Protein AF-A0A6P1P191-F1 (afdb_monomer_lite)

Organism: NCBI:txid2698458

Secondary structure (DSSP, 8-state):
-EEETTEEEEEEEGGG-TT--SSSEEE-EEEEEEES-EEEEEEEESSSS-EEE-SSPP-HHHHEEEEEEEEEETTTTEEEEEEEEE-SS-EEEEEEEEE-SEEEEEES-EEEHHHHHTT-----

pLDDT: mean 81.71, std 9.72, range [56.66, 95.0]

Structure (mmCIF, N/CA/C/O backbone):
data_AF-A0A6P1P191-F1
#
_entry.id   AF-A0A6P1P191-F1
#
loop_
_atom_site.group_PDB
_atom_site.id
_atom_site.type_symbol
_atom_site.label_atom_id
_atom_site.label_alt_id
_atom_site.label_comp_id
_atom_site.label_asym_id
_atom_site.label_entity_id
_atom_site.label_seq_id
_atom_site.pdbx_PDB_ins_code
_atom_site.Cartn_x
_atom_site.Cartn_y
_atom_site.Cartn_z
_atom_site.occupancy
_atom_site.B_iso_or_equiv
_atom_site.auth_seq_id
_atom_site.auth_comp_id
_atom_site.auth_asym_id
_atom_site.auth_atom_id
_atom_site.pdbx_PDB_model_num
ATOM 1 N N . MET A 1 1 ? 3.885 9.580 -1.035 1.00 73.00 1 MET A N 1
ATOM 2 C CA . MET A 1 1 ? 2.604 8.847 -1.011 1.00 73.00 1 MET A CA 1
ATOM 3 C C . MET A 1 1 ? 1.496 9.876 -0.832 1.00 73.00 1 MET A C 1
ATOM 5 O O . MET A 1 1 ? 1.739 10.864 -0.156 1.00 73.00 1 MET A O 1
ATOM 9 N N . GLU A 1 2 ? 0.339 9.700 -1.462 1.00 81.06 2 GLU A N 1
ATOM 10 C CA . GLU A 1 2 ? -0.797 10.630 -1.401 1.00 81.06 2 GLU A CA 1
ATOM 11 C C . GLU A 1 2 ? -2.100 9.836 -1.220 1.00 81.06 2 GLU A C 1
ATOM 13 O O . GLU A 1 2 ? -2.249 8.763 -1.807 1.00 81.06 2 GLU A O 1
ATOM 18 N N . ARG A 1 3 ? -3.047 10.352 -0.424 1.00 81.25 3 ARG A N 1
ATOM 19 C CA . ARG A 1 3 ? -4.379 9.751 -0.249 1.00 81.25 3 ARG A CA 1
ATOM 20 C C . ARG A 1 3 ? -5.441 10.553 -1.002 1.00 81.25 3 ARG A C 1
ATOM 22 O O . ARG A 1 3 ? -5.559 11.761 -0.806 1.00 81.25 3 ARG A O 1
ATOM 29 N N . LYS A 1 4 ? -6.243 9.874 -1.827 1.00 84.44 4 LYS A N 1
ATOM 30 C CA . LYS A 1 4 ? -7.336 10.452 -2.627 1.00 84.44 4 LYS A CA 1
ATOM 31 C C . LYS A 1 4 ? -8.635 9.716 -2.323 1.00 84.44 4 LYS A C 1
ATOM 33 O O . LYS A 1 4 ? -8.974 8.719 -2.949 1.00 84.44 4 LYS A O 1
ATOM 38 N N . GLY A 1 5 ? -9.360 10.197 -1.314 1.00 86.31 5 GLY A N 1
ATOM 39 C CA . GLY A 1 5 ? -10.540 9.500 -0.799 1.00 86.31 5 GLY A CA 1
ATOM 40 C C . GLY A 1 5 ? -10.164 8.138 -0.207 1.00 86.31 5 GLY A C 1
ATOM 41 O O . GLY A 1 5 ? -9.430 8.074 0.784 1.00 86.31 5 GLY A O 1
ATOM 42 N N . ASN A 1 6 ? -10.657 7.068 -0.831 1.00 88.44 6 ASN A N 1
ATOM 43 C CA . ASN A 1 6 ? -10.362 5.685 -0.444 1.00 88.44 6 ASN A CA 1
ATOM 44 C C . ASN A 1 6 ? -9.205 5.074 -1.243 1.00 88.44 6 ASN A C 1
ATOM 46 O O . ASN A 1 6 ? -8.953 3.881 -1.117 1.00 88.44 6 ASN A O 1
ATOM 50 N N . ASP A 1 7 ? -8.505 5.865 -2.048 1.00 89.94 7 ASP A N 1
ATOM 51 C CA . ASP A 1 7 ? -7.386 5.380 -2.842 1.00 89.94 7 ASP A CA 1
ATOM 52 C C . ASP A 1 7 ? -6.066 5.913 -2.276 1.00 89.94 7 ASP A C 1
ATOM 54 O O . ASP A 1 7 ? -5.995 7.028 -1.742 1.00 89.94 7 ASP A O 1
ATOM 58 N N . ILE A 1 8 ? -5.008 5.117 -2.410 1.00 87.38 8 ILE A N 1
ATOM 59 C CA . ILE A 1 8 ? -3.632 5.516 -2.104 1.00 87.38 8 ILE A CA 1
ATOM 60 C C . ILE A 1 8 ? -2.819 5.485 -3.385 1.00 87.38 8 ILE A C 1
ATOM 62 O O . ILE A 1 8 ? -2.797 4.482 -4.094 1.00 87.38 8 ILE A O 1
ATOM 66 N N . GLU A 1 9 ? -2.095 6.570 -3.633 1.00 87.62 9 GLU A N 1
ATOM 67 C CA . GLU A 1 9 ? -1.134 6.673 -4.719 1.00 87.62 9 GLU A CA 1
ATOM 68 C C . GLU A 1 9 ? 0.291 6.765 -4.164 1.00 87.62 9 GLU A C 1
ATOM 70 O O . GLU A 1 9 ? 0.653 7.622 -3.351 1.00 87.62 9 GLU A O 1
ATOM 75 N N . LEU A 1 10 ? 1.129 5.857 -4.638 1.00 83.94 10 LEU A N 1
ATOM 76 C CA . LEU A 1 10 ? 2.544 5.751 -4.337 1.00 83.94 10 LEU A CA 1
ATOM 77 C C . LEU A 1 10 ? 3.318 6.039 -5.615 1.00 83.94 10 LEU A C 1
ATOM 79 O O . LEU A 1 10 ? 2.994 5.520 -6.676 1.00 83.94 10 LEU A O 1
ATOM 83 N N . THR A 1 11 ? 4.344 6.876 -5.529 1.00 83.38 11 THR A N 1
ATOM 84 C CA . THR A 1 11 ? 5.267 7.107 -6.639 1.00 83.38 11 THR A CA 1
ATOM 85 C C . THR A 1 11 ? 6.670 6.829 -6.152 1.00 83.38 11 THR A C 1
ATOM 87 O O . THR A 1 11 ? 7.093 7.393 -5.143 1.00 83.38 11 THR A O 1
ATOM 90 N N . PHE A 1 12 ? 7.373 5.964 -6.867 1.00 80.56 12 PHE A N 1
ATOM 91 C CA . PHE A 1 12 ? 8.739 5.568 -6.564 1.00 80.56 12 PHE A CA 1
ATOM 92 C C . PHE A 1 12 ? 9.559 5.497 -7.849 1.00 80.56 12 PHE A C 1
ATOM 94 O O . PHE A 1 12 ? 9.033 5.276 -8.938 1.00 80.56 12 PHE A O 1
ATOM 101 N N . ASP A 1 13 ? 10.855 5.730 -7.707 1.00 77.94 13 ASP A N 1
ATOM 102 C CA . ASP A 1 13 ? 11.828 5.719 -8.793 1.00 77.94 13 ASP A CA 1
ATOM 103 C C . ASP A 1 13 ? 12.831 4.596 -8.515 1.00 77.94 13 ASP A C 1
ATOM 105 O O . ASP A 1 13 ? 13.726 4.739 -7.677 1.00 77.94 13 ASP A O 1
ATOM 109 N N . TRP A 1 14 ? 12.630 3.444 -9.166 1.00 72.50 14 TRP A N 1
ATOM 110 C CA . TRP A 1 14 ? 13.421 2.239 -8.893 1.00 72.50 14 TRP A CA 1
ATOM 111 C C . TRP A 1 14 ? 14.867 2.363 -9.362 1.00 72.50 14 TRP A C 1
ATOM 113 O O . TRP A 1 14 ? 15.732 1.661 -8.840 1.00 72.50 14 TRP A O 1
ATOM 123 N N . ALA A 1 15 ? 15.154 3.270 -10.298 1.00 66.19 15 ALA A N 1
ATOM 124 C CA . ALA A 1 15 ? 16.499 3.478 -10.821 1.00 66.19 15 ALA A CA 1
ATOM 125 C C . ALA A 1 15 ? 17.488 4.004 -9.761 1.00 66.19 15 ALA A C 1
ATOM 127 O O . ALA A 1 15 ? 18.698 3.964 -9.983 1.00 66.19 15 ALA A O 1
ATOM 128 N N . LYS A 1 16 ? 16.984 4.474 -8.609 1.00 65.81 16 LYS A N 1
ATOM 129 C CA . LYS A 1 16 ? 17.765 5.015 -7.485 1.00 65.81 16 LYS A CA 1
ATOM 130 C C . LYS A 1 16 ? 18.004 4.027 -6.336 1.00 65.81 16 LYS A C 1
ATOM 132 O O . LYS A 1 16 ? 18.566 4.421 -5.318 1.00 65.81 16 LYS A O 1
ATOM 137 N N . LEU A 1 17 ? 17.581 2.767 -6.453 1.00 63.16 17 LEU A N 1
ATOM 138 C CA . LEU A 1 17 ? 17.800 1.769 -5.402 1.00 63.16 17 LEU A CA 1
ATOM 139 C C . LEU A 1 17 ? 19.220 1.189 -5.488 1.00 63.16 17 LEU A C 1
ATOM 141 O O . LEU A 1 17 ? 19.559 0.485 -6.435 1.00 63.16 17 LEU A O 1
ATOM 145 N N . GLU A 1 18 ? 20.042 1.453 -4.470 1.00 56.66 18 GLU A N 1
ATOM 146 C CA . GLU A 1 18 ? 21.471 1.090 -4.438 1.00 56.66 18 GLU A CA 1
ATOM 147 C C . GLU A 1 18 ? 21.749 -0.427 -4.340 1.00 56.66 18 GLU A C 1
ATOM 149 O O . GLU A 1 18 ? 22.872 -0.858 -4.583 1.00 56.66 18 GLU A O 1
ATOM 154 N N . ASN A 1 19 ? 20.739 -1.252 -4.032 1.00 59.62 19 ASN A N 1
ATOM 155 C CA . ASN A 1 19 ? 20.907 -2.675 -3.689 1.00 59.62 19 ASN A CA 1
ATOM 156 C C . ASN A 1 19 ? 20.241 -3.658 -4.676 1.00 59.62 19 ASN A C 1
ATOM 158 O O . ASN A 1 19 ? 19.850 -4.761 -4.285 1.00 59.62 19 ASN A O 1
ATOM 162 N N . PHE A 1 20 ? 20.077 -3.288 -5.950 1.00 63.56 20 PHE A N 1
ATOM 163 C CA . PHE A 1 20 ? 19.495 -4.192 -6.951 1.00 63.56 20 PHE A CA 1
ATOM 164 C C . PHE A 1 20 ? 20.535 -5.198 -7.479 1.00 63.56 20 PHE A C 1
ATOM 166 O O . PHE A 1 20 ? 21.385 -4.866 -8.306 1.00 63.56 20 PHE A O 1
ATOM 173 N N . ASN A 1 21 ? 20.472 -6.440 -6.986 1.00 63.78 21 ASN A N 1
ATOM 174 C CA . ASN A 1 21 ? 21.527 -7.440 -7.197 1.00 63.78 21 ASN A CA 1
ATOM 175 C C . ASN A 1 21 ? 21.245 -8.500 -8.275 1.00 63.78 21 ASN A C 1
ATOM 177 O O . ASN A 1 21 ? 22.164 -9.253 -8.601 1.00 63.78 21 ASN A O 1
ATOM 181 N N . GLU A 1 22 ? 20.049 -8.577 -8.867 1.00 66.00 22 GLU A N 1
ATOM 182 C CA . GLU A 1 22 ? 19.706 -9.683 -9.780 1.00 66.00 22 GLU A CA 1
ATOM 183 C C . GLU A 1 22 ? 18.877 -9.264 -11.000 1.00 66.00 22 GLU A C 1
ATOM 185 O O . GLU A 1 22 ? 18.312 -8.181 -11.051 1.00 66.00 22 GLU A O 1
ATOM 190 N N . GLY A 1 23 ? 18.873 -10.115 -12.033 1.00 65.88 23 GLY A N 1
ATOM 191 C CA . GLY A 1 23 ? 18.335 -9.815 -13.361 1.00 65.88 23 GLY A CA 1
ATOM 192 C C . GLY A 1 23 ? 16.866 -9.378 -13.380 1.00 65.88 23 GLY A C 1
ATOM 193 O O . GLY A 1 23 ? 16.045 -9.834 -12.593 1.00 65.88 23 GLY A O 1
ATOM 194 N N . GLY A 1 24 ? 16.532 -8.505 -14.332 1.00 77.06 24 GLY A N 1
ATOM 195 C CA . GLY A 1 24 ? 15.187 -7.966 -14.499 1.00 77.06 24 GLY A CA 1
ATOM 196 C C . GLY A 1 24 ? 15.169 -6.675 -15.314 1.00 77.06 24 GLY A C 1
ATOM 197 O O . GLY A 1 24 ? 16.171 -6.290 -15.931 1.00 77.06 24 GLY A O 1
ATOM 198 N N . LEU A 1 25 ? 14.008 -6.021 -15.310 1.00 80.69 25 LEU A N 1
ATOM 199 C CA . LEU A 1 25 ? 13.844 -4.655 -15.792 1.00 80.69 25 LEU A CA 1
ATOM 200 C C . LEU A 1 25 ? 14.008 -3.690 -14.623 1.00 80.69 25 LEU A C 1
ATOM 202 O O . LEU A 1 25 ? 13.457 -3.918 -13.549 1.00 80.69 25 LEU A O 1
ATOM 206 N N . ILE A 1 26 ? 14.725 -2.599 -14.858 1.00 83.88 26 ILE A N 1
ATOM 207 C CA . ILE A 1 26 ? 14.800 -1.483 -13.921 1.00 83.88 26 ILE A CA 1
ATOM 208 C C . ILE A 1 26 ? 13.820 -0.443 -14.419 1.00 83.88 26 ILE A C 1
ATOM 210 O O . ILE A 1 26 ? 13.980 0.113 -15.507 1.00 83.88 26 ILE A O 1
ATOM 214 N N . LEU A 1 27 ? 12.755 -0.262 -13.647 1.00 84.69 27 LEU A N 1
ATOM 215 C CA . LEU A 1 27 ? 11.682 0.659 -13.979 1.00 84.69 27 LEU A CA 1
ATOM 216 C C . LEU A 1 27 ? 12.113 2.089 -13.649 1.00 84.69 27 LEU A C 1
ATOM 218 O O . LEU A 1 27 ? 12.821 2.333 -12.673 1.00 84.69 27 LEU A O 1
ATOM 222 N N . GLY A 1 28 ? 11.676 3.040 -14.467 1.00 83.69 28 GLY A N 1
ATOM 223 C CA . GLY A 1 28 ? 11.786 4.452 -14.122 1.00 83.69 28 GLY A CA 1
ATOM 224 C C . GLY A 1 28 ? 10.792 4.839 -13.037 1.00 83.69 28 GLY A C 1
ATOM 225 O O . GLY A 1 28 ? 10.324 4.017 -12.235 1.00 83.69 28 GLY A O 1
ATOM 226 N N . LYS A 1 29 ? 10.394 6.109 -13.064 1.00 86.94 29 LYS A N 1
ATOM 227 C CA . LYS A 1 29 ? 9.293 6.596 -12.243 1.00 86.94 29 LYS A CA 1
ATOM 228 C C . LYS A 1 29 ? 8.051 5.726 -12.456 1.00 86.94 29 LYS A C 1
ATOM 230 O O . LYS A 1 29 ? 7.530 5.595 -13.564 1.00 86.94 29 LYS A O 1
ATOM 235 N N . THR A 1 30 ? 7.606 5.118 -11.369 1.00 87.12 30 THR A N 1
ATOM 236 C CA . THR A 1 30 ? 6.505 4.163 -11.333 1.00 87.12 30 THR A CA 1
ATOM 237 C C . THR A 1 30 ? 5.468 4.655 -10.338 1.00 87.12 30 THR A C 1
ATOM 239 O O . THR A 1 30 ? 5.812 5.168 -9.270 1.00 87.12 30 THR A O 1
ATOM 242 N N . LYS A 1 31 ? 4.195 4.509 -10.694 1.00 90.00 31 LYS A N 1
ATOM 243 C CA . LYS A 1 31 ? 3.052 4.838 -9.855 1.00 90.00 31 LYS A CA 1
ATOM 244 C C . LYS A 1 31 ? 2.317 3.553 -9.481 1.00 90.00 31 LYS A C 1
ATOM 246 O O . LYS A 1 31 ? 1.841 2.835 -10.351 1.00 90.00 31 LYS A O 1
ATOM 251 N N . LEU A 1 32 ? 2.215 3.276 -8.188 1.00 88.69 32 LEU A N 1
ATOM 252 C CA . LEU A 1 32 ? 1.350 2.237 -7.637 1.00 88.69 32 LEU A CA 1
ATOM 253 C C . LEU A 1 32 ? 0.088 2.898 -7.089 1.00 88.69 32 LEU A C 1
ATOM 255 O O . LEU A 1 32 ? 0.174 3.833 -6.296 1.00 88.69 32 LEU A O 1
ATOM 259 N N . THR A 1 33 ? -1.072 2.399 -7.490 1.00 90.94 33 THR A N 1
ATOM 260 C CA . THR A 1 33 ? -2.369 2.859 -6.995 1.00 90.94 33 THR A CA 1
ATOM 261 C C . THR A 1 33 ? -3.083 1.702 -6.316 1.00 90.94 33 THR A C 1
ATOM 263 O O . THR A 1 33 ? -3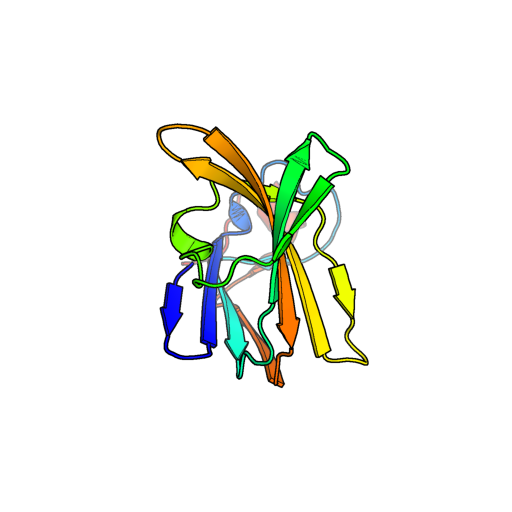.347 0.684 -6.950 1.00 90.94 33 THR A O 1
ATOM 266 N N . ILE A 1 34 ? -3.406 1.862 -5.036 1.00 90.81 34 ILE A N 1
ATOM 267 C CA . ILE A 1 34 ? -4.246 0.934 -4.278 1.00 90.81 34 ILE A CA 1
ATOM 268 C C . ILE A 1 34 ? -5.641 1.546 -4.230 1.00 90.81 34 ILE A C 1
ATOM 270 O O . ILE A 1 34 ? -5.806 2.635 -3.679 1.00 90.81 34 ILE A O 1
ATOM 274 N N . LYS A 1 35 ? -6.628 0.874 -4.825 1.00 93.44 35 LYS A N 1
ATOM 275 C CA . LYS A 1 35 ? -7.990 1.398 -4.976 1.00 93.44 35 LYS A CA 1
ATOM 276 C C . LYS A 1 35 ? -8.975 0.743 -4.024 1.00 93.44 35 LYS A C 1
ATOM 278 O O . LYS A 1 35 ? -8.856 -0.443 -3.704 1.00 93.44 35 LYS A O 1
ATOM 283 N N . GLY A 1 36 ? -9.992 1.508 -3.634 1.00 93.56 36 GLY A N 1
ATOM 284 C CA . GLY A 1 36 ? -11.153 0.980 -2.918 1.00 93.56 36 GLY A CA 1
ATOM 285 C C . GLY A 1 36 ? -10.824 0.495 -1.506 1.00 93.56 36 GLY A C 1
ATOM 286 O O . GLY A 1 36 ? -11.328 -0.543 -1.071 1.00 93.56 36 GLY A O 1
ATOM 287 N N . ILE A 1 37 ? -9.969 1.228 -0.788 1.00 91.62 37 ILE A N 1
ATOM 288 C CA . ILE A 1 37 ? -9.589 0.887 0.583 1.00 91.62 37 ILE A CA 1
ATOM 289 C C . ILE A 1 37 ? -10.816 0.899 1.489 1.00 91.62 37 ILE A C 1
ATOM 291 O O . ILE A 1 37 ? -11.640 1.816 1.468 1.00 91.62 37 ILE A O 1
ATOM 295 N N . SER A 1 38 ? -10.942 -0.153 2.293 1.00 92.44 38 SER A N 1
ATOM 296 C CA . SER A 1 38 ? -12.056 -0.331 3.215 1.00 92.44 38 SER A CA 1
ATOM 297 C C . SER A 1 38 ? -11.658 -1.138 4.449 1.00 92.44 38 SER A C 1
ATOM 299 O O . SER A 1 38 ? -10.594 -1.754 4.501 1.00 92.44 38 SER A O 1
ATOM 301 N N . LYS A 1 39 ? -12.544 -1.146 5.458 1.00 91.69 39 LYS A N 1
ATOM 302 C CA . LYS A 1 39 ? -12.386 -1.912 6.711 1.00 91.69 39 LYS A CA 1
ATOM 303 C C . LYS A 1 39 ? -11.051 -1.653 7.421 1.00 91.69 39 LYS A C 1
ATOM 305 O O . LYS A 1 39 ? -10.466 -2.570 7.994 1.00 91.69 39 LYS A O 1
ATOM 310 N N . GLU A 1 40 ? -10.603 -0.404 7.388 1.00 89.56 40 GLU A N 1
ATOM 311 C CA . GLU A 1 40 ? -9.353 0.019 8.008 1.00 89.56 40 GLU A CA 1
ATOM 312 C C . GLU A 1 40 ? -9.365 -0.246 9.517 1.00 89.56 40 GLU A C 1
ATOM 314 O O . GLU A 1 40 ? -10.346 0.030 10.215 1.00 89.56 40 GLU A O 1
ATOM 319 N N . LYS A 1 41 ? -8.259 -0.789 10.019 1.00 90.31 41 LYS A N 1
ATOM 320 C CA . LYS A 1 41 ? -8.017 -1.031 11.439 1.00 90.31 41 LYS A CA 1
ATOM 321 C C . LYS A 1 41 ? -6.620 -0.552 11.789 1.00 90.31 41 LYS A C 1
ATOM 323 O O . LYS A 1 41 ? -5.661 -0.926 11.122 1.00 90.31 41 LYS A O 1
ATOM 328 N N . PHE A 1 42 ? -6.527 0.208 12.873 1.00 88.44 42 PHE A N 1
ATOM 329 C CA . PHE A 1 42 ? -5.270 0.694 13.425 1.00 88.44 42 PHE A CA 1
ATOM 330 C C . PHE A 1 42 ? -5.065 0.090 14.810 1.00 88.44 42 PHE A C 1
ATOM 332 O O . PHE A 1 42 ? -5.902 0.268 15.703 1.00 88.44 42 PHE A O 1
ATOM 339 N N . LYS A 1 43 ? -3.954 -0.617 15.004 1.00 89.88 43 LYS A N 1
ATOM 340 C CA . LYS A 1 43 ? -3.480 -1.025 16.327 1.00 89.88 43 LYS A CA 1
ATOM 341 C C . LYS A 1 43 ? -2.212 -0.261 16.648 1.00 89.88 43 LYS A C 1
ATOM 343 O O . LYS A 1 43 ? -1.356 -0.095 15.789 1.00 89.88 43 LYS A O 1
ATOM 348 N N . VAL A 1 44 ? -2.089 0.163 17.897 1.00 88.06 44 VAL A N 1
ATOM 349 C CA . VAL A 1 44 ? -0.884 0.818 18.396 1.00 88.06 44 VAL A CA 1
ATOM 350 C C . VAL A 1 44 ? -0.286 0.029 19.533 1.00 88.06 44 VAL A C 1
ATOM 352 O O . VAL A 1 44 ? -0.968 -0.217 20.530 1.00 88.06 44 VAL A O 1
ATOM 355 N N . TYR A 1 45 ? 0.989 -0.313 19.382 1.00 88.06 45 TYR A N 1
ATOM 356 C CA . TYR A 1 45 ? 1.814 -0.968 20.379 1.00 88.06 45 TYR A CA 1
ATOM 357 C C . TYR A 1 45 ? 2.711 0.062 21.073 1.00 88.06 45 TYR A C 1
ATOM 359 O O . TYR A 1 45 ? 3.326 0.910 20.429 1.00 88.06 45 TYR A O 1
ATOM 367 N N . PHE A 1 46 ? 2.772 -0.013 22.402 1.00 81.56 46 PHE A N 1
ATOM 368 C CA . PHE A 1 46 ? 3.467 0.964 23.259 1.00 81.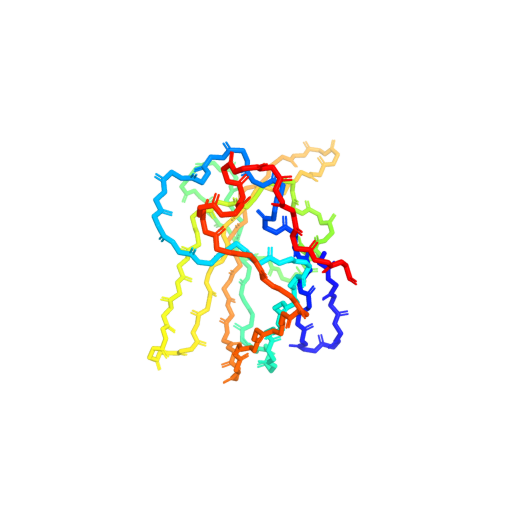56 46 PHE A CA 1
ATOM 369 C C . PHE A 1 46 ? 4.431 0.315 24.267 1.00 81.56 46 PHE A C 1
ATOM 371 O O . PHE A 1 46 ? 5.082 1.004 25.041 1.00 81.56 46 PHE A O 1
ATOM 378 N N . ASP A 1 47 ? 4.508 -1.017 24.285 1.00 78.44 47 ASP A N 1
ATOM 379 C CA . ASP A 1 47 ? 5.364 -1.792 25.200 1.00 78.44 47 ASP A CA 1
ATOM 380 C C . ASP A 1 47 ? 5.723 -3.150 24.570 1.00 78.44 47 ASP A C 1
ATOM 382 O O . ASP A 1 47 ? 5.616 -4.195 25.209 1.00 78.44 47 ASP A O 1
ATOM 386 N N . GLY A 1 48 ? 5.995 -3.156 23.256 1.00 69.81 48 GLY A N 1
ATOM 387 C CA . GLY A 1 48 ? 6.363 -4.328 22.438 1.00 69.81 48 GLY A CA 1
ATOM 388 C C . GLY A 1 48 ? 5.286 -5.412 22.253 1.00 69.81 48 GLY A C 1
ATOM 389 O O . GLY A 1 48 ? 5.156 -5.966 21.170 1.00 69.81 48 GLY A O 1
ATOM 390 N N . ALA A 1 49 ? 4.490 -5.705 23.281 1.00 76.00 49 ALA A N 1
ATOM 391 C CA . ALA A 1 49 ? 3.459 -6.743 23.297 1.00 76.00 49 ALA A CA 1
ATOM 392 C C . ALA A 1 49 ? 2.060 -6.199 23.628 1.00 76.00 49 ALA A C 1
ATOM 394 O O . ALA A 1 49 ? 1.052 -6.819 23.286 1.00 76.00 49 ALA A O 1
ATOM 395 N N . LYS A 1 50 ? 1.972 -5.049 24.309 1.00 85.38 50 LYS A N 1
ATOM 396 C CA . LYS A 1 50 ? 0.684 -4.421 24.626 1.00 85.38 50 LYS A CA 1
ATOM 397 C C . LYS A 1 50 ? 0.247 -3.528 23.484 1.00 85.38 50 LYS A C 1
ATOM 399 O O . LYS A 1 50 ? 1.025 -2.684 23.042 1.00 85.38 50 LYS A O 1
ATOM 404 N N . TRP A 1 51 ? -1.013 -3.681 23.087 1.00 89.44 51 TRP A N 1
ATOM 405 C CA . TRP A 1 51 ? -1.628 -2.860 22.058 1.00 89.44 51 TRP A CA 1
ATOM 406 C C . TRP A 1 51 ? -3.005 -2.346 22.468 1.00 89.44 51 TRP A C 1
ATOM 408 O O . TRP A 1 51 ? -3.673 -2.910 23.339 1.00 89.44 51 TRP A O 1
ATOM 418 N N . ARG A 1 52 ? -3.432 -1.264 21.815 1.00 86.81 52 ARG A N 1
ATOM 419 C CA . ARG A 1 52 ? -4.807 -0.753 21.862 1.00 86.81 52 ARG A CA 1
ATOM 420 C C . ARG A 1 52 ? -5.285 -0.376 20.458 1.00 86.81 52 ARG A C 1
ATOM 422 O O . ARG A 1 52 ? -4.452 0.013 19.637 1.00 86.81 52 ARG A O 1
ATOM 429 N N . PRO A 1 53 ? -6.592 -0.488 20.162 1.00 86.38 53 PRO A N 1
ATOM 430 C CA . PRO A 1 53 ? -7.126 0.054 18.923 1.00 86.38 53 PRO A CA 1
ATOM 431 C C . PRO A 1 53 ? -6.988 1.576 18.944 1.00 86.38 53 PRO A C 1
ATOM 433 O O . PRO A 1 53 ? -7.210 2.202 19.986 1.00 86.38 53 PRO A O 1
ATOM 436 N N . LEU A 1 54 ? -6.643 2.166 17.804 1.00 81.38 5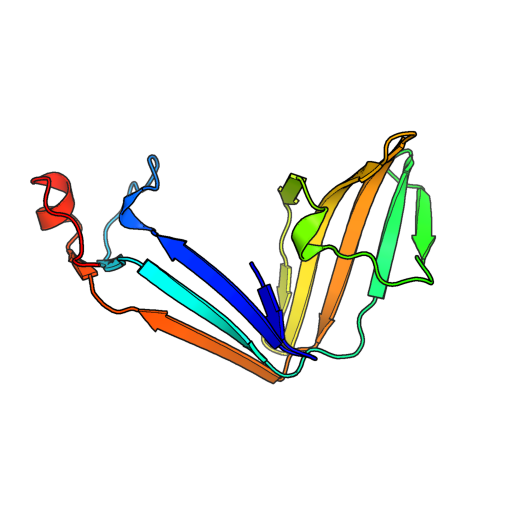4 LEU A N 1
ATOM 437 C CA . LEU A 1 54 ? -6.741 3.607 17.633 1.00 81.38 54 LEU A CA 1
ATOM 438 C C . LEU A 1 54 ? -8.096 3.940 17.015 1.00 81.38 54 LEU A C 1
ATOM 440 O O . LEU A 1 54 ? -8.480 3.378 15.992 1.00 81.38 54 LEU A O 1
ATOM 444 N N . THR A 1 55 ? -8.851 4.797 17.697 1.00 68.38 55 THR A N 1
ATOM 445 C CA . THR A 1 55 ? -10.213 5.170 17.296 1.00 68.38 55 THR A CA 1
ATOM 446 C C . THR A 1 55 ? -10.237 6.254 16.232 1.00 68.38 55 THR A C 1
ATOM 448 O O . THR A 1 55 ? -11.173 6.288 15.439 1.00 68.38 55 THR A O 1
ATOM 451 N N . ASP A 1 56 ? -9.207 7.097 16.197 1.00 69.38 56 ASP A N 1
ATOM 452 C CA . ASP A 1 56 ? -9.068 8.147 15.197 1.00 69.38 56 ASP A CA 1
ATOM 453 C C . ASP A 1 56 ? -8.082 7.692 14.113 1.00 69.38 56 ASP A C 1
ATOM 455 O O . ASP A 1 56 ? -7.018 7.163 14.435 1.00 69.38 56 ASP A O 1
ATOM 459 N N . PRO A 1 57 ? -8.399 7.851 12.822 1.00 62.50 57 PRO A N 1
ATOM 460 C CA . PRO A 1 57 ? -7.451 7.527 11.771 1.00 62.50 57 PRO A CA 1
ATOM 461 C C . PRO A 1 57 ? -6.240 8.457 11.877 1.00 62.50 57 PRO A C 1
ATOM 463 O O . PRO A 1 57 ? -6.369 9.681 11.858 1.00 62.50 57 PRO A O 1
ATOM 466 N N . ILE A 1 58 ? -5.054 7.864 11.991 1.00 68.94 58 ILE A N 1
ATOM 467 C CA . ILE A 1 58 ? -3.796 8.592 11.855 1.00 68.94 58 ILE A CA 1
ATOM 468 C C . ILE A 1 58 ? -3.560 8.817 10.369 1.00 68.94 58 ILE A C 1
ATOM 470 O O . ILE A 1 58 ? -3.830 7.937 9.546 1.00 68.94 58 ILE A O 1
ATOM 474 N N . ASP A 1 59 ? -3.023 9.984 10.025 1.00 69.56 59 ASP A N 1
ATOM 475 C CA . ASP A 1 59 ? -2.451 10.212 8.706 1.00 69.56 59 ASP A CA 1
ATOM 476 C C . ASP A 1 59 ? -1.161 9.390 8.577 1.00 69.56 59 ASP A C 1
ATOM 478 O O . ASP A 1 59 ? -0.046 9.901 8.682 1.00 69.56 59 ASP A O 1
ATOM 482 N N . PHE A 1 60 ? -1.327 8.073 8.429 1.00 66.94 60 PHE A N 1
ATOM 483 C CA . PHE A 1 60 ? -0.235 7.106 8.356 1.00 66.94 60 PHE A CA 1
ATOM 484 C C . PHE A 1 60 ? 0.717 7.470 7.218 1.00 66.94 60 PHE A C 1
ATOM 486 O O . PHE A 1 60 ? 1.929 7.335 7.339 1.00 66.94 60 PHE A O 1
ATOM 493 N N . VAL A 1 61 ? 0.155 8.010 6.136 1.00 66.75 61 VAL A N 1
ATOM 494 C CA . VAL A 1 61 ? 0.879 8.391 4.933 1.00 66.75 61 VAL A CA 1
ATOM 495 C C . VAL A 1 61 ? 1.920 9.468 5.198 1.00 66.75 61 VAL A C 1
ATOM 497 O O . VAL A 1 61 ? 3.047 9.350 4.719 1.00 66.75 61 VAL A O 1
ATOM 500 N N . ASN A 1 62 ? 1.543 10.500 5.948 1.00 67.62 62 ASN A N 1
ATOM 501 C CA . ASN A 1 62 ? 2.421 11.636 6.212 1.00 67.62 62 ASN A CA 1
ATOM 502 C C . ASN A 1 62 ? 3.175 11.533 7.539 1.00 67.62 62 ASN A C 1
ATOM 504 O O . ASN A 1 62 ? 4.083 12.326 7.778 1.00 67.62 62 ASN A O 1
ATOM 508 N N . SER A 1 63 ? 2.810 10.582 8.399 1.00 67.88 63 SER A N 1
ATOM 509 C CA . SER A 1 63 ? 3.344 10.518 9.762 1.00 67.88 63 SER A CA 1
ATOM 510 C C . SER A 1 63 ? 4.217 9.302 10.046 1.00 67.88 63 SER A C 1
ATOM 512 O O . SER A 1 63 ? 4.860 9.248 11.093 1.00 67.88 63 SER A O 1
ATOM 514 N N . CYS A 1 64 ? 4.232 8.312 9.157 1.00 66.94 64 CYS A N 1
ATOM 515 C CA . CYS A 1 64 ? 5.073 7.140 9.328 1.00 66.94 64 CYS A CA 1
ATOM 516 C C . CYS A 1 64 ? 6.495 7.448 8.845 1.00 66.94 64 CYS A C 1
ATOM 518 O O . CYS A 1 64 ? 6.706 7.761 7.672 1.00 66.94 64 CYS A O 1
ATOM 520 N N . GLN A 1 65 ? 7.463 7.393 9.761 1.00 65.06 65 GLN A N 1
ATOM 521 C CA . GLN A 1 65 ? 8.871 7.635 9.429 1.00 65.06 65 GLN A CA 1
ATOM 522 C C . GLN A 1 65 ? 9.535 6.391 8.835 1.00 65.06 65 GLN A C 1
ATOM 524 O O . GLN A 1 65 ? 10.407 6.501 7.975 1.00 65.06 65 GLN A O 1
ATOM 529 N N . GLU A 1 66 ? 9.092 5.212 9.268 1.00 68.56 66 GLU A N 1
ATOM 530 C CA . GLU A 1 66 ? 9.622 3.923 8.840 1.00 68.56 66 GLU A CA 1
ATOM 531 C C . GLU A 1 66 ? 8.480 2.933 8.645 1.00 68.56 66 GLU A C 1
ATOM 533 O O . GLU A 1 66 ? 7.685 2.723 9.559 1.00 68.56 66 GLU A O 1
ATOM 538 N N . VAL A 1 67 ? 8.436 2.297 7.473 1.00 69.44 67 VAL A N 1
ATOM 539 C CA . VAL A 1 67 ? 7.543 1.169 7.187 1.00 69.44 67 VAL A CA 1
ATOM 540 C C . VAL A 1 67 ? 8.369 -0.109 7.241 1.00 69.44 67 VAL A C 1
ATOM 542 O O . VAL A 1 67 ? 9.409 -0.208 6.589 1.00 69.44 67 VAL A O 1
ATOM 545 N N . ALA A 1 68 ? 7.899 -1.096 7.992 1.00 64.81 68 ALA A N 1
ATOM 546 C CA . ALA A 1 68 ? 8.497 -2.422 8.064 1.00 64.81 68 ALA A CA 1
ATOM 547 C C . ALA A 1 68 ? 7.399 -3.492 8.035 1.00 64.81 68 ALA A C 1
ATOM 549 O O . ALA A 1 68 ? 6.223 -3.174 8.152 1.00 64.81 68 ALA A O 1
ATOM 550 N N . ASN A 1 69 ? 7.785 -4.761 7.877 1.00 61.75 69 ASN A N 1
ATOM 551 C CA . ASN A 1 69 ? 6.897 -5.921 8.031 1.00 61.75 69 ASN A CA 1
ATOM 552 C C . ASN A 1 69 ? 5.536 -5.772 7.323 1.00 61.75 69 ASN A C 1
ATOM 554 O O . ASN A 1 69 ? 4.478 -5.768 7.943 1.00 61.75 69 ASN A O 1
ATOM 558 N N . THR A 1 70 ? 5.568 -5.633 5.999 1.00 78.38 70 THR A N 1
ATOM 559 C CA . THR A 1 70 ? 4.353 -5.645 5.180 1.00 78.38 70 THR A CA 1
ATOM 560 C C . THR A 1 70 ? 3.900 -7.076 4.909 1.00 78.38 70 THR A C 1
ATOM 562 O O . THR A 1 70 ? 4.697 -7.899 4.458 1.00 78.38 70 THR A O 1
ATOM 565 N N . GLU A 1 71 ? 2.613 -7.348 5.114 1.00 85.31 71 GLU A N 1
ATOM 566 C CA . GLU A 1 71 ? 1.964 -8.592 4.696 1.00 85.31 71 GLU A CA 1
ATOM 567 C C . GLU A 1 71 ? 0.878 -8.281 3.660 1.00 85.31 71 GLU A C 1
ATOM 569 O O . GLU A 1 71 ? 0.130 -7.307 3.790 1.00 85.31 71 GLU A O 1
ATOM 574 N N . ILE A 1 72 ? 0.817 -9.095 2.605 1.00 85.88 72 ILE A N 1
ATOM 575 C CA . ILE A 1 72 ? -0.194 -8.998 1.552 1.00 85.88 72 ILE A CA 1
ATOM 576 C C . ILE A 1 72 ? -0.864 -10.361 1.429 1.00 85.88 72 ILE A C 1
ATOM 578 O O . ILE A 1 72 ? -0.211 -11.349 1.097 1.00 85.88 72 ILE A O 1
ATOM 582 N N . ASP A 1 73 ? -2.171 -10.391 1.667 1.00 89.12 73 ASP A N 1
ATOM 583 C CA . ASP A 1 73 ? -3.027 -11.539 1.389 1.00 89.12 73 ASP A CA 1
ATOM 584 C C . ASP A 1 73 ? -3.840 -11.239 0.124 1.00 89.12 73 ASP A C 1
ATOM 586 O O . ASP A 1 73 ? -4.800 -10.460 0.142 1.00 89.12 73 ASP A O 1
ATOM 590 N N . GLU A 1 74 ? -3.427 -11.828 -0.999 1.00 86.75 74 GLU A N 1
ATOM 591 C CA . GLU A 1 74 ? -4.081 -11.622 -2.294 1.00 86.75 74 GLU A CA 1
ATOM 592 C C . GLU A 1 74 ? -5.457 -12.301 -2.384 1.00 86.75 74 GLU A C 1
ATOM 594 O O . GLU A 1 74 ? -6.330 -11.812 -3.106 1.00 86.75 74 GLU A O 1
ATOM 599 N N . GLU A 1 75 ? -5.684 -13.394 -1.644 1.00 89.62 75 GLU A N 1
ATOM 600 C CA . GLU A 1 75 ? -6.965 -14.110 -1.644 1.00 89.62 75 GLU A CA 1
ATOM 601 C C . GLU A 1 75 ? -8.038 -13.298 -0.911 1.00 89.62 75 GLU A C 1
ATOM 603 O O . GLU A 1 75 ? -9.162 -13.141 -1.398 1.00 89.62 75 GLU A O 1
ATOM 608 N N . LEU A 1 76 ? -7.680 -12.731 0.243 1.00 90.00 76 LEU A N 1
ATOM 609 C CA . LEU A 1 76 ? -8.553 -11.873 1.044 1.00 90.00 76 LEU A CA 1
ATOM 610 C C . LEU A 1 76 ? -8.535 -10.408 0.596 1.00 90.00 76 LEU A C 1
ATOM 612 O O . LEU A 1 76 ? -9.314 -9.601 1.120 1.00 90.00 76 LEU A O 1
ATOM 616 N N . LYS A 1 77 ? -7.661 -10.063 -0.358 1.00 93.50 77 LYS A N 1
ATOM 617 C CA . LYS A 1 77 ? -7.350 -8.690 -0.766 1.00 93.50 77 LYS A CA 1
ATOM 618 C C . LYS A 1 77 ? -7.152 -7.792 0.447 1.00 93.50 77 LYS A C 1
ATOM 620 O O . LYS A 1 77 ? -7.880 -6.815 0.653 1.00 93.50 77 LYS A O 1
ATOM 625 N N . GLN A 1 78 ? -6.205 -8.177 1.290 1.00 94.31 78 GLN A N 1
ATOM 626 C CA . GLN A 1 78 ? -5.869 -7.470 2.513 1.00 94.31 78 GLN A CA 1
ATOM 627 C C . GLN A 1 78 ? -4.394 -7.084 2.506 1.00 94.31 78 GLN A C 1
ATOM 629 O O . GLN A 1 78 ? -3.537 -7.865 2.104 1.00 94.31 78 GLN A O 1
ATOM 634 N N . ILE A 1 79 ? -4.112 -5.869 2.961 1.00 90.50 79 ILE A N 1
ATOM 635 C CA . ILE A 1 79 ? -2.756 -5.394 3.216 1.00 90.50 79 ILE A CA 1
ATOM 636 C C . ILE A 1 79 ? -2.648 -5.089 4.704 1.00 90.50 79 ILE A C 1
ATOM 638 O O . ILE A 1 79 ? -3.567 -4.510 5.293 1.00 90.50 79 ILE A O 1
ATOM 642 N N . GLN A 1 80 ? -1.518 -5.469 5.289 1.00 91.00 80 GLN A N 1
ATOM 643 C CA . GLN A 1 80 ? -1.065 -4.999 6.586 1.00 91.00 80 GLN A CA 1
ATOM 644 C C . GLN A 1 80 ? 0.256 -4.251 6.411 1.00 91.00 80 GLN A C 1
ATOM 646 O O . GLN A 1 80 ? 1.196 -4.759 5.803 1.00 91.00 80 GLN A O 1
ATOM 651 N N . LEU A 1 81 ? 0.308 -3.035 6.943 1.00 87.19 81 LEU A N 1
ATOM 652 C CA . LEU A 1 81 ? 1.493 -2.196 7.004 1.00 87.19 81 LEU A CA 1
ATOM 653 C C . LEU A 1 81 ? 1.824 -1.938 8.462 1.00 87.19 81 LEU A C 1
ATOM 655 O O . LEU A 1 81 ? 1.005 -1.372 9.190 1.00 87.19 81 LEU A O 1
ATOM 659 N N . ASP A 1 82 ? 3.036 -2.302 8.851 1.00 86.25 82 ASP A N 1
ATOM 660 C CA . ASP A 1 82 ? 3.572 -1.936 10.145 1.00 86.25 82 ASP A CA 1
ATOM 661 C C . ASP A 1 82 ? 4.538 -0.761 10.001 1.00 86.25 82 ASP A C 1
ATOM 663 O O . ASP A 1 82 ? 5.228 -0.604 8.989 1.00 86.25 82 ASP A O 1
ATOM 667 N N . GLY A 1 83 ? 4.606 0.090 11.014 1.00 82.19 83 GLY A N 1
ATOM 668 C CA . GLY A 1 83 ? 5.551 1.189 10.981 1.00 82.19 83 GLY A CA 1
ATOM 669 C C . GLY A 1 83 ? 5.663 1.963 12.274 1.00 82.19 83 GLY A C 1
ATOM 670 O O . GLY A 1 83 ? 4.803 1.889 13.154 1.00 82.19 83 GLY A O 1
ATOM 671 N N . MET A 1 84 ? 6.745 2.726 12.380 1.00 82.81 84 MET A N 1
ATOM 672 C CA . MET A 1 84 ? 6.966 3.607 13.514 1.00 82.81 84 MET A CA 1
ATOM 673 C C . MET A 1 84 ? 6.255 4.942 13.286 1.00 82.81 84 MET A C 1
ATOM 675 O O . MET A 1 84 ? 6.353 5.560 12.220 1.00 82.81 84 MET A O 1
ATOM 679 N N . TYR A 1 85 ? 5.521 5.367 14.306 1.00 77.69 85 TYR A N 1
ATOM 680 C CA . TYR A 1 85 ? 4.813 6.632 14.366 1.00 77.69 85 TYR A CA 1
ATOM 681 C C . TYR A 1 85 ? 5.287 7.405 15.584 1.00 77.69 85 TYR A C 1
ATOM 683 O O . TYR A 1 85 ? 5.033 7.016 16.728 1.00 77.69 85 TYR A O 1
ATOM 691 N N . ASP A 1 86 ? 5.939 8.526 15.314 1.00 74.00 86 ASP A N 1
ATOM 692 C CA . ASP A 1 86 ? 6.477 9.393 16.345 1.00 74.00 86 ASP A CA 1
ATOM 693 C C . ASP A 1 86 ? 5.546 10.579 16.552 1.00 74.00 86 ASP A C 1
ATOM 695 O O . ASP A 1 86 ? 5.178 11.299 15.621 1.00 74.00 86 ASP A O 1
ATOM 699 N N . THR A 1 87 ? 5.183 10.805 17.806 1.00 71.44 87 THR A N 1
ATOM 700 C CA . THR A 1 87 ? 4.591 12.065 18.250 1.00 71.44 87 THR A CA 1
ATOM 701 C C . THR A 1 87 ? 5.648 12.869 18.996 1.00 71.44 87 THR A C 1
ATOM 703 O O . THR A 1 87 ? 6.657 12.325 19.433 1.00 71.44 87 THR A O 1
ATOM 706 N N . GLU A 1 88 ? 5.400 14.155 19.254 1.00 71.00 88 GLU A N 1
ATOM 707 C CA . GLU A 1 88 ? 6.300 14.971 20.091 1.00 71.00 88 GLU A CA 1
ATOM 708 C C . GLU A 1 88 ? 6.537 14.393 21.504 1.00 71.00 88 GLU A C 1
ATOM 710 O O . GLU A 1 88 ? 7.436 14.842 22.213 1.00 71.00 88 GLU A O 1
ATOM 715 N N . LYS A 1 89 ? 5.702 13.444 21.947 1.00 71.00 89 LYS A N 1
ATOM 716 C CA . LYS A 1 89 ? 5.693 12.918 23.317 1.00 71.00 89 LYS A CA 1
ATOM 717 C C . LYS A 1 89 ? 6.134 11.465 23.413 1.00 71.00 89 LYS A C 1
ATOM 719 O O . LYS A 1 89 ? 6.773 11.101 24.394 1.00 71.00 89 LYS A O 1
ATOM 724 N N . GLU A 1 90 ? 5.746 10.642 22.449 1.00 74.88 90 GLU A N 1
ATOM 725 C CA . GLU A 1 90 ? 5.915 9.191 22.488 1.00 74.88 90 GLU A CA 1
ATOM 726 C C . GLU A 1 90 ? 6.056 8.621 21.075 1.00 74.88 90 GLU A C 1
ATOM 728 O O . GLU A 1 90 ? 5.459 9.141 20.126 1.00 74.88 90 GLU A O 1
ATOM 733 N N . ASN A 1 91 ? 6.790 7.512 20.984 1.00 78.94 91 ASN A N 1
ATOM 734 C CA . ASN A 1 91 ? 6.948 6.723 19.771 1.00 78.94 91 ASN A CA 1
ATOM 735 C C . ASN A 1 91 ? 6.105 5.460 19.895 1.00 78.94 91 ASN A C 1
ATOM 737 O O . ASN A 1 91 ? 6.109 4.780 20.926 1.00 78.94 91 ASN A O 1
ATOM 741 N N . TYR A 1 92 ? 5.395 5.146 18.826 1.00 83.50 92 TYR A N 1
ATOM 742 C CA . TYR A 1 92 ? 4.465 4.039 18.762 1.00 83.50 92 TYR A CA 1
ATOM 743 C C . TYR A 1 92 ? 4.794 3.154 17.574 1.00 83.50 92 TYR A C 1
ATOM 745 O O . TYR A 1 92 ? 5.116 3.644 16.495 1.00 83.50 92 TYR A O 1
ATOM 753 N N . TRP A 1 93 ? 4.633 1.846 17.747 1.00 87.00 93 TRP A N 1
ATOM 754 C CA . TRP A 1 93 ? 4.544 0.950 16.601 1.00 87.00 93 TRP A CA 1
ATOM 755 C C . TRP A 1 93 ? 3.082 0.847 16.186 1.00 87.00 93 TRP A C 1
ATOM 757 O O . TRP A 1 93 ? 2.223 0.552 17.021 1.00 87.00 93 TRP A O 1
ATOM 767 N N . ILE A 1 94 ? 2.782 1.120 14.923 1.00 86.81 94 ILE A N 1
ATOM 768 C CA . ILE A 1 94 ? 1.433 1.066 14.368 1.00 86.81 94 ILE A CA 1
ATOM 769 C C . ILE A 1 94 ? 1.345 -0.101 13.411 1.00 86.81 94 ILE A C 1
ATOM 771 O O . ILE A 1 94 ? 2.184 -0.239 12.534 1.00 86.81 94 ILE A O 1
ATOM 775 N N . GLU A 1 95 ? 0.283 -0.878 13.557 1.00 89.50 95 GLU A N 1
ATOM 776 C CA . GLU A 1 95 ? -0.173 -1.837 12.560 1.00 89.50 95 GLU A CA 1
ATOM 777 C C . GLU A 1 95 ? -1.449 -1.283 11.930 1.00 89.50 95 GLU A C 1
ATOM 779 O O . GLU A 1 95 ? -2.470 -1.090 12.605 1.00 89.50 95 GLU A O 1
ATOM 784 N N . TRP A 1 96 ? -1.389 -1.016 10.632 1.00 88.81 96 TRP A N 1
ATOM 785 C CA . TRP A 1 96 ? -2.524 -0.615 9.821 1.00 88.81 96 TRP A CA 1
ATOM 786 C C . TRP A 1 96 ? -2.897 -1.751 8.881 1.00 88.81 96 TRP A C 1
ATOM 788 O O . TRP A 1 96 ? -2.122 -2.124 8.008 1.00 88.81 96 TRP A O 1
ATOM 798 N N . SER A 1 97 ? -4.105 -2.287 9.040 1.00 91.44 97 SER A N 1
ATOM 799 C CA . SER A 1 97 ? -4.641 -3.295 8.127 1.00 91.44 97 SER A CA 1
ATOM 800 C C . SER A 1 97 ? -5.900 -2.802 7.436 1.00 91.44 97 SER A C 1
ATOM 802 O O . SER A 1 97 ? -6.736 -2.125 8.041 1.00 91.44 97 SER A O 1
ATOM 804 N N . PHE A 1 98 ? -6.043 -3.147 6.162 1.00 91.50 98 PHE A N 1
ATOM 805 C CA . PHE A 1 98 ? -7.186 -2.747 5.354 1.00 91.50 98 PHE A CA 1
ATOM 806 C C . PHE A 1 98 ? -7.426 -3.708 4.193 1.00 91.50 98 PHE A C 1
ATOM 808 O O . PHE A 1 98 ? -6.516 -4.389 3.723 1.00 91.50 98 PHE A O 1
ATOM 815 N N . ASN A 1 99 ? -8.670 -3.754 3.723 1.00 95.00 99 ASN A N 1
ATOM 816 C CA . ASN A 1 99 ? -9.027 -4.431 2.484 1.00 95.00 99 ASN A CA 1
ATOM 817 C C . ASN A 1 99 ? -8.900 -3.472 1.301 1.00 95.00 99 ASN A C 1
ATOM 819 O O . ASN A 1 99 ? -9.135 -2.274 1.461 1.00 95.00 99 ASN A O 1
ATOM 823 N N . TYR A 1 100 ? -8.603 -4.004 0.119 1.00 94.19 100 TYR A N 1
ATOM 824 C CA . TYR A 1 100 ? -8.526 -3.243 -1.129 1.00 94.19 100 TYR A CA 1
ATOM 825 C C . TYR A 1 100 ? -9.337 -3.912 -2.249 1.00 94.19 100 TYR A C 1
ATOM 827 O O . TYR A 1 100 ? -9.642 -5.104 -2.202 1.00 94.19 100 TYR A O 1
ATOM 835 N N . GLU A 1 101 ? -9.708 -3.141 -3.269 1.00 94.75 101 GLU A N 1
ATOM 836 C CA . GLU A 1 101 ? -10.408 -3.650 -4.452 1.00 94.75 101 GLU A CA 1
ATOM 837 C C . GLU A 1 101 ? -9.418 -4.113 -5.525 1.00 94.75 101 GLU A C 1
ATOM 839 O O . GLU A 1 101 ? -9.513 -5.241 -6.026 1.00 94.75 101 GLU A O 1
ATOM 844 N N . SER A 1 102 ? -8.451 -3.256 -5.856 1.00 92.12 102 SER A N 1
ATOM 845 C CA . SER A 1 102 ? -7.395 -3.533 -6.827 1.00 92.12 102 SER A CA 1
ATOM 846 C C . SER A 1 102 ? -6.098 -2.797 -6.485 1.00 92.12 102 SER A C 1
ATOM 848 O O . SER A 1 102 ? -6.104 -1.770 -5.805 1.00 92.12 102 SER A O 1
ATOM 850 N N . CYS A 1 103 ? -4.988 -3.340 -6.983 1.00 89.88 103 CYS A N 1
ATOM 851 C CA . CYS A 1 103 ? -3.691 -2.676 -7.026 1.00 89.88 103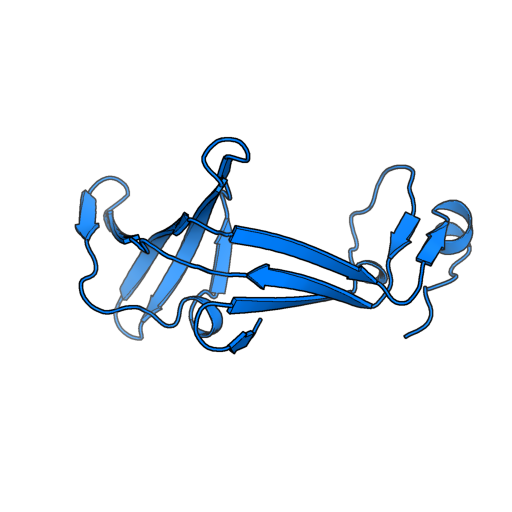 CYS A CA 1
ATOM 852 C C . CYS A 1 103 ? -3.278 -2.550 -8.493 1.00 89.88 103 CYS A C 1
ATOM 854 O O . CYS A 1 103 ? -3.267 -3.542 -9.221 1.00 89.88 103 CYS A O 1
ATOM 856 N N . GLU A 1 104 ? -2.952 -1.339 -8.927 1.00 91.00 104 GLU A N 1
ATOM 857 C CA . GLU A 1 104 ? -2.552 -1.037 -10.300 1.00 91.00 104 GLU A CA 1
ATOM 858 C C . GLU A 1 104 ? -1.156 -0.423 -10.308 1.00 91.00 104 GLU A C 1
ATOM 860 O O . GLU A 1 104 ? -0.875 0.502 -9.545 1.00 91.00 104 GLU A O 1
ATOM 865 N N . LEU A 1 105 ? -0.285 -0.937 -11.175 1.00 88.06 105 LEU A N 1
ATOM 866 C CA . LEU A 1 105 ? 1.074 -0.442 -11.357 1.00 88.06 105 LEU A CA 1
ATOM 867 C C . LEU A 1 105 ? 1.201 0.178 -12.752 1.00 88.06 105 LEU A C 1
ATOM 869 O O . LEU A 1 105 ? 1.006 -0.504 -13.755 1.00 88.06 105 LEU A O 1
ATOM 873 N N . GLU A 1 106 ? 1.555 1.457 -12.807 1.00 90.06 106 GLU A N 1
ATOM 874 C CA . GLU A 1 106 ? 1.834 2.201 -14.035 1.00 90.06 106 GLU A CA 1
ATOM 875 C C . GLU A 1 106 ? 3.316 2.583 -14.070 1.00 90.06 106 GLU A C 1
ATOM 877 O O . GLU A 1 106 ? 3.835 3.161 -13.114 1.00 90.06 106 GLU A O 1
ATOM 882 N N . TRP A 1 107 ? 4.009 2.293 -15.170 1.00 87.56 107 TRP A N 1
ATOM 883 C CA . TRP A 1 107 ? 5.405 2.687 -15.377 1.00 87.56 107 TRP A CA 1
ATOM 884 C C . TRP A 1 107 ? 5.591 3.311 -16.759 1.00 87.56 107 TRP A C 1
ATOM 886 O O . TRP A 1 107 ? 5.044 2.831 -17.753 1.00 87.56 107 TRP A O 1
ATOM 896 N N . ASN A 1 108 ? 6.393 4.374 -16.828 1.00 83.19 108 ASN A N 1
ATOM 897 C CA . ASN A 1 108 ? 6.595 5.128 -18.071 1.00 83.19 108 ASN A CA 1
ATOM 898 C C . ASN A 1 108 ? 7.716 4.554 -18.940 1.00 83.19 108 ASN A C 1
ATOM 900 O O . ASN A 1 108 ? 7.686 4.655 -20.166 1.00 83.19 108 ASN A O 1
ATOM 904 N N . SER A 1 109 ? 8.734 3.977 -18.309 1.00 87.69 109 SER A N 1
ATOM 905 C CA . SER A 1 109 ? 9.943 3.532 -18.988 1.00 87.69 109 SER A CA 1
ATOM 906 C C . SER A 1 109 ? 10.639 2.427 -18.201 1.00 87.69 109 SER A C 1
ATOM 908 O O . SER A 1 109 ? 10.366 2.195 -17.019 1.00 87.69 109 SER A O 1
ATOM 910 N N . HIS A 1 110 ? 11.540 1.729 -18.882 1.00 89.00 110 HIS A N 1
ATOM 911 C CA . HIS A 1 110 ? 12.414 0.741 -18.277 1.00 89.00 110 HIS A CA 1
ATOM 91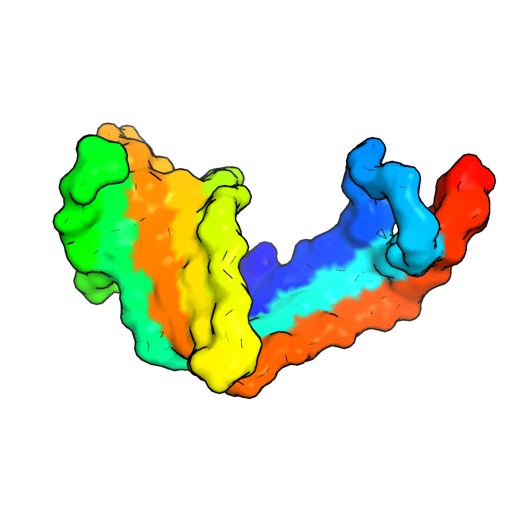2 C C . HIS A 1 110 ? 13.746 0.686 -19.022 1.00 89.00 110 HIS A C 1
ATOM 914 O O . HIS A 1 110 ? 13.822 1.046 -20.198 1.00 89.00 110 HIS A O 1
ATOM 920 N N . VAL A 1 111 ? 14.773 0.178 -18.348 1.00 88.50 111 VAL A N 1
ATOM 921 C CA . VAL A 1 111 ? 16.004 -0.317 -18.975 1.00 88.50 111 VAL A CA 1
ATOM 922 C C . VAL A 1 111 ? 16.239 -1.757 -18.548 1.00 88.50 111 VAL A C 1
ATOM 924 O O . VAL A 1 111 ? 15.751 -2.205 -17.506 1.00 88.50 111 VAL A O 1
ATOM 927 N N . THR A 1 112 ? 16.984 -2.506 -19.349 1.00 88.44 112 THR A N 1
ATOM 928 C CA . THR A 1 112 ? 17.440 -3.829 -18.918 1.00 88.44 112 THR A CA 1
ATOM 929 C C . THR A 1 112 ? 18.516 -3.706 -17.838 1.00 88.44 112 THR A C 1
ATOM 931 O O . THR A 1 112 ? 19.235 -2.710 -17.754 1.00 88.44 112 THR A O 1
ATOM 934 N N . PHE A 1 113 ? 18.688 -4.753 -17.033 1.00 85.06 113 PHE A N 1
ATOM 935 C CA . PHE A 1 113 ? 19.780 -4.822 -16.059 1.00 85.06 113 PHE A CA 1
ATOM 936 C C . PHE A 1 113 ? 21.174 -4.613 -16.682 1.00 85.06 113 PHE A C 1
ATOM 938 O O . PHE A 1 113 ? 22.031 -3.969 -16.080 1.00 85.06 113 PHE A O 1
ATOM 945 N N . THR A 1 114 ? 21.402 -5.127 -17.898 1.00 88.69 114 THR A N 1
ATOM 946 C CA . THR A 1 114 ? 22.662 -4.926 -18.634 1.00 88.69 114 THR A CA 1
ATOM 947 C C . THR A 1 114 ? 22.881 -3.451 -18.956 1.00 88.69 114 THR A C 1
ATOM 949 O O . THR A 1 114 ? 23.942 -2.913 -18.664 1.00 88.69 114 THR A O 1
ATOM 952 N N . GLU A 1 115 ? 21.862 -2.780 -19.491 1.00 88.38 115 GLU A N 1
ATOM 953 C CA . GLU A 1 115 ? 21.922 -1.354 -19.819 1.00 88.38 115 GLU A CA 1
ATOM 954 C C . GLU A 1 115 ? 22.155 -0.479 -18.588 1.00 88.38 115 GLU A C 1
ATOM 956 O O . GLU A 1 115 ? 22.926 0.477 -18.644 1.00 88.38 115 GLU A O 1
ATOM 961 N N . TRP A 1 116 ? 21.538 -0.826 -17.461 1.00 86.94 116 TRP A N 1
ATOM 962 C CA . TRP A 1 116 ? 21.768 -0.124 -16.204 1.00 86.94 116 TRP A CA 1
ATOM 963 C C . TRP A 1 116 ? 23.182 -0.311 -15.660 1.00 86.94 116 TRP A C 1
ATOM 965 O O . TRP A 1 116 ? 23.799 0.659 -15.225 1.00 86.94 116 TRP A O 1
ATOM 975 N N . LYS A 1 117 ? 23.752 -1.521 -15.760 1.00 84.25 117 LYS A N 1
ATOM 976 C CA . LYS A 1 117 ? 25.171 -1.757 -15.436 1.00 84.25 117 LYS A CA 1
ATOM 977 C C . LYS A 1 117 ? 26.126 -0.963 -16.326 1.00 84.25 117 LYS A C 1
ATOM 979 O O . LYS A 1 117 ? 27.225 -0.632 -15.892 1.00 84.25 117 LYS A O 1
ATOM 984 N N . GLU 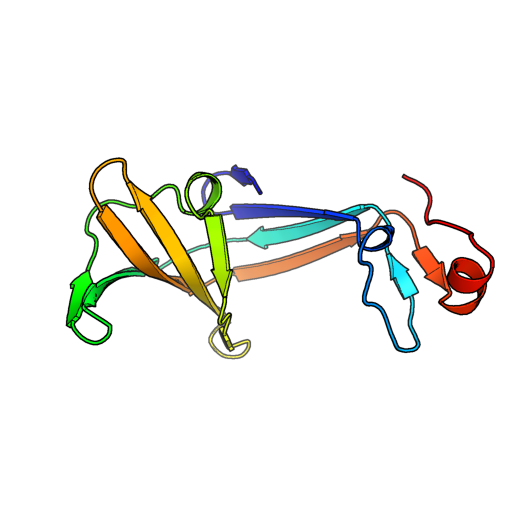A 1 118 ? 25.708 -0.641 -17.546 1.00 90.12 118 GLU A N 1
ATOM 985 C CA . GLU A 1 118 ? 26.421 0.258 -18.461 1.00 90.12 118 GLU A CA 1
ATOM 986 C C . GLU A 1 118 ? 26.178 1.751 -18.154 1.00 90.12 118 GLU A C 1
ATOM 988 O O . GLU A 1 118 ? 26.715 2.618 -18.842 1.00 90.12 118 GLU A O 1
ATOM 993 N N . GLY A 1 119 ? 25.394 2.069 -17.119 1.00 86.25 119 GLY A N 1
ATOM 994 C CA . GLY A 1 119 ? 25.108 3.429 -16.662 1.00 86.25 119 GLY A CA 1
ATOM 995 C C . GLY A 1 119 ? 23.892 4.088 -17.317 1.00 86.25 119 GLY A C 1
ATOM 996 O O . GLY A 1 119 ? 23.665 5.279 -17.100 1.00 86.25 119 GLY A O 1
ATOM 997 N N . LYS A 1 120 ? 23.099 3.362 -18.117 1.00 88.06 120 LYS A N 1
ATOM 998 C CA . LYS A 1 120 ? 21.840 3.895 -18.656 1.00 88.06 120 LYS A CA 1
ATOM 999 C C . LYS A 1 120 ? 20.769 3.922 -17.571 1.00 88.06 120 LYS A C 1
ATOM 1001 O O . LYS A 1 120 ? 20.629 2.984 -16.792 1.00 88.06 120 LYS A O 1
ATOM 1006 N N . LEU A 1 121 ? 19.964 4.975 -17.573 1.00 84.94 121 LEU A N 1
ATOM 1007 C CA . LEU A 1 121 ? 18.820 5.118 -16.682 1.00 84.94 121 LEU A CA 1
ATOM 1008 C C . LEU A 1 121 ? 17.523 5.147 -17.503 1.00 84.94 121 LEU A C 1
ATOM 1010 O O . LEU A 1 121 ? 17.553 5.575 -18.661 1.00 84.94 121 LEU A O 1
ATOM 1014 N N . PRO A 1 122 ? 16.394 4.690 -16.938 1.00 84.50 122 PRO A N 1
ATOM 1015 C CA . PRO A 1 122 ? 15.082 4.878 -17.546 1.00 84.50 122 PRO A CA 1
ATOM 1016 C C . PRO A 1 122 ? 14.777 6.369 -17.754 1.00 84.50 122 PRO A C 1
ATOM 1018 O O . PRO A 1 122 ? 15.206 7.209 -16.967 1.00 84.50 122 PRO A O 1
ATOM 1021 N N . ASN A 1 123 ? 14.025 6.696 -18.806 1.00 80.12 123 ASN A N 1
ATOM 1022 C CA . ASN A 1 123 ? 13.571 8.068 -19.053 1.00 80.12 123 ASN A CA 1
ATOM 1023 C C . ASN A 1 123 ? 12.474 8.470 -18.050 1.00 80.12 123 ASN A C 1
ATOM 1025 O O . ASN A 1 123 ? 11.613 7.645 -17.737 1.00 80.12 123 ASN A O 1
ATOM 1029 N N . ASP A 1 124 ? 12.473 9.725 -17.605 1.00 64.81 124 ASP A N 1
ATOM 1030 C CA . ASP A 1 124 ? 11.404 10.291 -16.763 1.00 64.81 124 ASP A CA 1
ATOM 1031 C C . ASP A 1 124 ? 10.085 10.516 -17.528 1.00 64.81 124 ASP A C 1
ATOM 1033 O O . ASP A 1 124 ? 10.142 11.008 -18.682 1.00 64.81 124 ASP A O 1
#

Radius of gyration: 17.28 Å; chains: 1; bounding box: 39×29×45 Å

Foldseek 3Di:
DDDDPQKDKDWDAQLPDPPDDDWDKRFGTKIKMFADKDPKWKWKDAPVPDIDTDPDDDPCVPFFPDWDDWDADPVQQKIWIWGWGDDPVGIIIMIIMIHTDDMDMDTDWIDTPVVVVVVDGTDD

Sequence (124 aa):
MERKGNDIELTFDWAKLENFNEGGLILGKTKLTIKGISKEKFKVYFDGAKWRPLTDPIDFVNSCQEVANTEIDEELKQIQLDGMYDTEKENYWIEWSFNYESCELEWNSHVTFTEWKEGKLPND